Protein AF-A0AAW0INW7-F1 (afdb_monomer)

Nearest PDB structures (foldseek):
  4qtu-assembly1_B  TM=6.406E-01  e=1.603E-03  Saccharomyces cerevisiae S288C
  4qtt-assembly1_B  TM=6.776E-01  e=4.959E-03  Saccharomyces cerevisiae S288C
  1xdz-assembly1_A  TM=7.260E-01  e=9.219E-02  Bacillus subtilis
  6hd7-assembly1_u  TM=4.989E-01  e=6.762E-01  Saccharomyces cerevisiae
  4zgy-assembly1_B  TM=4.383E-01  e=5.300E+00  Homo sapiens

pLDDT: mean 73.09, std 9.66, range [51.53, 89.81]

Mean predicted aligned error: 8.45 Å

Structure (mmCIF, N/CA/C/O backbone):
data_AF-A0AAW0INW7-F1
#
_entry.id   AF-A0AAW0INW7-F1
#
loop_
_atom_site.group_PDB
_atom_site.id
_atom_site.type_symbol
_atom_site.label_atom_id
_atom_site.label_alt_id
_atom_site.label_comp_id
_atom_site.label_asym_id
_atom_site.label_entity_id
_atom_site.label_seq_id
_atom_site.pdbx_PDB_ins_code
_atom_site.Cartn_x
_atom_site.Cartn_y
_atom_site.Cartn_z
_atom_site.occupancy
_atom_site.B_iso_or_equiv
_atom_site.auth_seq_id
_atom_site.auth_comp_id
_atom_site.auth_asym_id
_atom_site.auth_atom_id
_atom_site.pdbx_PDB_model_num
ATOM 1 N N . MET A 1 1 ? -19.286 -3.786 -6.428 1.00 52.44 1 MET A N 1
ATOM 2 C CA . MET A 1 1 ? -19.525 -2.361 -6.742 1.00 52.44 1 MET A CA 1
ATOM 3 C C . MET A 1 1 ? -18.168 -1.686 -6.817 1.00 52.44 1 MET A C 1
ATOM 5 O O . MET A 1 1 ? -17.381 -1.907 -5.909 1.00 52.44 1 MET A O 1
ATOM 9 N N . ILE A 1 2 ? -17.860 -0.966 -7.895 1.00 56.78 2 ILE A N 1
ATOM 10 C CA . ILE A 1 2 ? -16.577 -0.262 -8.060 1.00 56.78 2 ILE A CA 1
ATOM 11 C C . ILE A 1 2 ? -16.863 1.229 -7.879 1.00 56.78 2 ILE A C 1
ATOM 13 O O . ILE A 1 2 ? -17.708 1.770 -8.589 1.00 56.78 2 ILE A O 1
ATOM 17 N N . ILE A 1 3 ? -16.209 1.865 -6.905 1.00 64.25 3 ILE A N 1
ATOM 18 C CA . ILE A 1 3 ? -16.367 3.292 -6.597 1.00 64.25 3 ILE A CA 1
ATOM 19 C C . ILE A 1 3 ? -15.067 3.994 -6.978 1.00 64.25 3 ILE A C 1
ATOM 21 O O . ILE A 1 3 ? -14.007 3.661 -6.454 1.00 64.25 3 ILE A O 1
ATOM 25 N N . PHE A 1 4 ? -15.146 4.964 -7.884 1.00 64.56 4 PHE A N 1
ATOM 26 C CA . PHE A 1 4 ? -13.997 5.779 -8.266 1.00 64.56 4 PHE A CA 1
ATOM 27 C C . PHE A 1 4 ? -13.893 6.985 -7.330 1.00 64.56 4 PHE A C 1
ATOM 29 O O . PHE A 1 4 ? -14.856 7.732 -7.164 1.00 64.56 4 PHE A O 1
ATOM 36 N N . GLY A 1 5 ? -12.726 7.1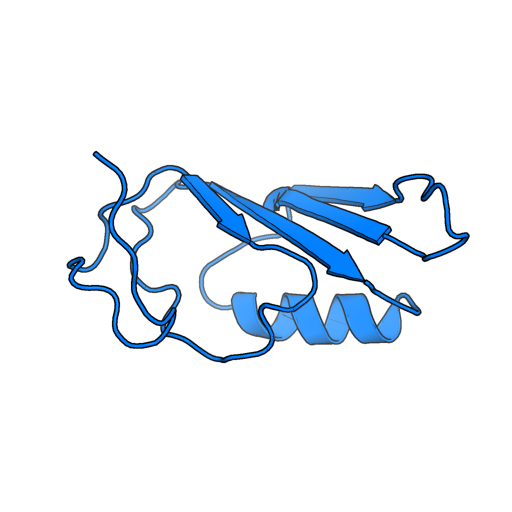85 -6.723 1.00 66.88 5 GLY A N 1
ATOM 37 C CA . GLY A 1 5 ? -12.481 8.279 -5.787 1.00 66.88 5 GLY A CA 1
ATOM 38 C C . GLY A 1 5 ? -11.007 8.659 -5.742 1.00 66.88 5 GLY A C 1
ATOM 39 O O . GLY A 1 5 ? -10.139 7.864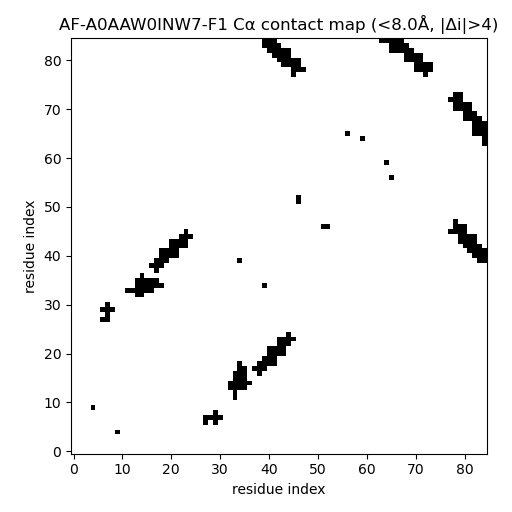 -6.096 1.00 66.88 5 GLY A O 1
ATOM 40 N N . LYS A 1 6 ? -10.717 9.892 -5.318 1.00 65.75 6 LYS A N 1
ATOM 41 C CA . LYS A 1 6 ? -9.338 10.310 -5.033 1.00 65.75 6 LYS A CA 1
ATOM 42 C C . LYS A 1 6 ? -8.916 9.701 -3.699 1.00 65.75 6 LYS A C 1
ATOM 44 O O . LYS A 1 6 ? -9.701 9.755 -2.757 1.00 65.75 6 LYS A O 1
ATOM 49 N N . ALA A 1 7 ? -7.687 9.192 -3.602 1.00 64.31 7 ALA A N 1
ATOM 50 C CA . ALA A 1 7 ? -7.185 8.529 -2.394 1.00 64.31 7 ALA A CA 1
ATOM 51 C C . ALA A 1 7 ? -7.360 9.391 -1.124 1.00 64.31 7 ALA A C 1
ATOM 53 O O . ALA A 1 7 ? -7.783 8.900 -0.089 1.00 64.31 7 ALA A O 1
ATOM 54 N N . HIS A 1 8 ? -7.173 10.714 -1.219 1.00 65.94 8 HIS A N 1
ATOM 55 C CA . HIS A 1 8 ? -7.327 11.653 -0.092 1.00 65.94 8 HIS A CA 1
ATOM 56 C C . HIS A 1 8 ? -8.775 12.072 0.224 1.00 65.94 8 HIS A C 1
ATOM 58 O O . HIS A 1 8 ? -8.994 12.902 1.104 1.00 65.94 8 HIS A O 1
ATOM 64 N N . ARG A 1 9 ? -9.766 11.571 -0.520 1.00 67.44 9 ARG A N 1
ATOM 65 C CA . ARG A 1 9 ? -11.196 11.901 -0.380 1.00 67.44 9 ARG A CA 1
ATOM 66 C C . ARG A 1 9 ? -12.059 10.665 -0.604 1.00 67.44 9 ARG A C 1
ATOM 68 O O . ARG A 1 9 ? -13.042 10.704 -1.345 1.00 67.44 9 ARG A O 1
ATOM 75 N N . GLN A 1 10 ? -11.663 9.552 -0.005 1.00 69.88 10 GLN A N 1
ATOM 76 C CA . GLN A 1 10 ? -12.494 8.365 -0.039 1.00 69.88 10 GLN A CA 1
ATOM 77 C C . GLN A 1 10 ? -13.676 8.524 0.935 1.00 69.88 10 GLN A C 1
ATOM 79 O O . GLN A 1 10 ? -13.481 9.020 2.042 1.00 69.88 10 GLN A O 1
ATOM 84 N N . PRO A 1 11 ? -14.905 8.149 0.536 1.00 72.19 11 PRO A N 1
ATOM 85 C 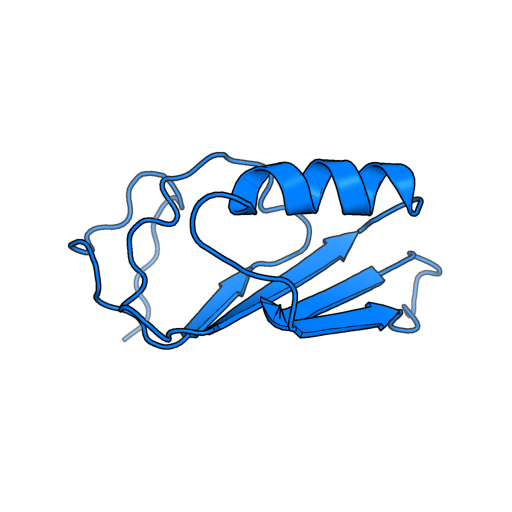CA . PRO A 1 11 ? -16.103 8.291 1.360 1.00 72.19 11 PRO A CA 1
ATOM 86 C C . PRO A 1 11 ? -16.244 7.113 2.339 1.00 72.19 11 PRO A C 1
ATOM 88 O O . PRO A 1 11 ? -17.313 6.513 2.435 1.00 72.19 11 PRO A O 1
ATOM 91 N N . PHE A 1 12 ? -15.153 6.730 2.998 1.00 73.81 12 PHE A N 1
ATOM 92 C CA . PHE A 1 12 ? -15.129 5.636 3.963 1.00 73.81 12 PHE A CA 1
ATOM 93 C C . PHE A 1 12 ? -14.778 6.192 5.340 1.00 73.81 12 PHE A C 1
ATOM 95 O O . PHE A 1 12 ? -13.887 7.034 5.454 1.00 73.81 12 PHE A O 1
ATOM 102 N N . ASP A 1 13 ? -15.494 5.723 6.357 1.00 70.88 13 ASP A N 1
ATOM 103 C CA . ASP A 1 13 ? -15.189 6.016 7.757 1.00 70.88 13 ASP A CA 1
ATOM 104 C C . ASP A 1 13 ? -13.896 5.303 8.193 1.00 70.88 13 ASP A C 1
ATOM 106 O O . ASP A 1 13 ? -13.404 4.408 7.506 1.00 70.88 13 ASP A O 1
ATOM 110 N N . ASP A 1 14 ? -13.335 5.667 9.345 1.00 72.38 14 ASP A N 1
ATOM 111 C CA . ASP A 1 14 ? -12.159 4.980 9.891 1.00 72.38 14 ASP A CA 1
ATOM 112 C C . ASP A 1 14 ? -12.471 3.501 10.222 1.00 72.38 14 ASP A C 1
ATOM 114 O O . ASP A 1 14 ? -13.599 3.146 10.570 1.00 72.38 14 ASP A O 1
ATOM 118 N N . ASN A 1 15 ? -11.456 2.627 10.193 1.00 72.31 15 ASN A N 1
ATOM 119 C CA . ASN A 1 15 ? -11.570 1.198 10.548 1.00 72.31 15 ASN A CA 1
ATOM 120 C C . ASN A 1 15 ? -12.556 0.360 9.702 1.00 72.31 15 ASN A C 1
ATOM 122 O O . ASN A 1 15 ? -13.287 -0.484 10.229 1.00 72.31 15 ASN A O 1
ATOM 126 N N . VAL A 1 16 ? -12.585 0.544 8.385 1.00 73.75 16 VAL A N 1
ATOM 127 C CA . VAL A 1 16 ? -13.512 -0.182 7.499 1.00 73.75 16 VAL A CA 1
ATOM 128 C C . VAL A 1 16 ? -12.857 -1.393 6.843 1.00 73.75 16 VAL A C 1
ATOM 130 O O . VAL A 1 16 ? -13.492 -2.447 6.741 1.00 73.75 16 VAL A O 1
ATOM 133 N N . PHE A 1 17 ? -11.598 -1.280 6.428 1.00 77.19 17 PHE A N 1
ATOM 134 C CA . PHE A 1 17 ? -10.940 -2.298 5.620 1.00 77.19 17 PHE A CA 1
ATOM 135 C C . PHE A 1 17 ? -10.050 -3.221 6.447 1.00 77.19 17 PHE A C 1
ATOM 137 O O . PHE A 1 17 ? -9.289 -2.797 7.317 1.00 77.19 17 PHE A O 1
ATOM 144 N N . ASP A 1 18 ? -10.150 -4.508 6.128 1.00 75.38 18 ASP A N 1
ATOM 145 C CA . ASP A 1 18 ? -9.230 -5.548 6.583 1.00 75.38 18 ASP A CA 1
ATOM 146 C C . ASP A 1 18 ? -7.992 -5.632 5.663 1.00 75.38 18 ASP A C 1
ATOM 148 O O . ASP A 1 18 ? -6.926 -6.057 6.102 1.00 75.38 18 ASP A O 1
ATOM 152 N N . PHE A 1 19 ? -8.122 -5.184 4.402 1.00 76.06 19 PHE A N 1
ATOM 153 C CA . PHE A 1 19 ? -7.074 -5.205 3.377 1.00 76.06 19 PHE A CA 1
ATOM 154 C C . PHE A 1 19 ? -7.125 -3.961 2.478 1.00 76.06 19 PHE A C 1
ATOM 156 O O . PHE A 1 19 ? -8.199 -3.608 1.990 1.00 76.06 19 PHE A O 1
ATOM 163 N N . GLU A 1 20 ? -5.969 -3.365 2.175 1.00 75.75 20 GLU A N 1
ATOM 164 C CA . GLU A 1 20 ? -5.824 -2.328 1.138 1.00 75.75 20 GLU A CA 1
ATOM 165 C C . GLU A 1 20 ? -4.665 -2.674 0.200 1.00 75.75 20 GLU A C 1
ATOM 167 O O . GLU A 1 20 ? -3.620 -3.163 0.638 1.00 75.75 20 GLU A O 1
ATOM 172 N N . PHE A 1 21 ? -4.855 -2.403 -1.093 1.00 74.62 21 PHE A N 1
ATOM 173 C CA . PHE A 1 21 ? -3.850 -2.604 -2.131 1.00 74.62 21 PHE A CA 1
ATOM 174 C C . PHE A 1 21 ? -3.454 -1.259 -2.722 1.00 74.62 21 PHE A C 1
ATOM 176 O O . PHE A 1 21 ? -4.290 -0.551 -3.283 1.00 74.62 21 PHE A O 1
ATOM 183 N N . SER A 1 22 ? -2.170 -0.934 -2.631 1.00 71.88 22 SER A N 1
ATOM 184 C CA . SER A 1 22 ? -1.625 0.320 -3.134 1.00 71.88 22 SER A CA 1
ATOM 185 C C . SER A 1 22 ? -0.587 0.065 -4.222 1.00 71.88 22 SER A C 1
ATOM 187 O O . SER A 1 22 ? 0.298 -0.773 -4.058 1.00 71.88 22 SER A O 1
ATOM 189 N N . GLY A 1 23 ? -0.734 0.751 -5.356 1.00 67.50 23 GLY A N 1
ATOM 190 C CA . GLY A 1 23 ? 0.153 0.630 -6.515 1.00 67.50 23 GLY A CA 1
ATOM 191 C C . GLY A 1 23 ? 1.269 1.676 -6.533 1.00 67.50 23 GLY A C 1
ATOM 192 O O . GLY A 1 23 ? 1.238 2.636 -5.778 1.00 67.50 23 GLY A O 1
ATOM 193 N N . ILE A 1 24 ? 2.210 1.517 -7.464 1.00 62.31 24 ILE A N 1
ATOM 194 C CA . ILE A 1 24 ? 3.519 2.198 -7.519 1.00 62.31 24 ILE A CA 1
ATOM 195 C C . ILE A 1 24 ? 3.477 3.737 -7.396 1.00 62.31 24 ILE A C 1
ATOM 197 O O . ILE A 1 24 ? 4.417 4.316 -6.856 1.00 62.31 24 ILE A O 1
ATOM 201 N N . ASP A 1 25 ? 2.394 4.390 -7.829 1.00 59.97 25 ASP A N 1
ATOM 202 C CA . ASP A 1 25 ? 2.242 5.856 -7.842 1.00 59.97 25 ASP A CA 1
ATOM 203 C C . ASP A 1 25 ? 1.413 6.426 -6.672 1.00 59.97 25 ASP A C 1
ATOM 205 O O . ASP A 1 25 ? 0.951 7.568 -6.715 1.00 59.97 25 ASP A O 1
ATOM 209 N N . CYS A 1 26 ? 1.214 5.672 -5.589 1.00 57.81 26 CYS A N 1
ATOM 210 C CA . CYS A 1 26 ? 0.499 6.143 -4.399 1.00 57.81 26 CYS A CA 1
ATOM 211 C C . CYS A 1 26 ? 1.346 7.088 -3.517 1.00 57.81 26 CYS A C 1
ATOM 213 O O . CYS A 1 26 ? 1.522 6.884 -2.319 1.00 57.81 26 CYS A O 1
ATOM 215 N N . GLN A 1 27 ? 1.897 8.149 -4.108 1.00 52.88 27 GLN A N 1
ATOM 216 C CA . GLN A 1 27 ? 2.736 9.122 -3.400 1.00 52.88 27 GLN A CA 1
ATOM 217 C C . GLN A 1 27 ? 1.925 10.150 -2.592 1.00 52.88 27 GLN A C 1
ATOM 219 O O . GLN A 1 27 ? 2.475 10.859 -1.744 1.00 52.88 27 GLN A O 1
ATOM 224 N N . ASP A 1 28 ? 0.615 10.238 -2.830 1.00 51.59 28 ASP A N 1
ATOM 225 C CA . ASP A 1 28 ? -0.240 11.155 -2.091 1.00 51.59 28 ASP A CA 1
ATOM 226 C C . ASP A 1 28 ? -0.441 10.651 -0.661 1.00 51.59 28 ASP A C 1
ATOM 228 O O . ASP A 1 28 ? -0.939 9.550 -0.434 1.00 51.59 28 ASP A O 1
ATOM 232 N N . ARG A 1 29 ? -0.071 11.503 0.305 1.00 51.53 29 ARG A N 1
ATOM 233 C CA . ARG A 1 29 ? -0.306 11.363 1.754 1.00 51.53 29 ARG A CA 1
ATOM 234 C C . ARG A 1 29 ? -1.800 11.410 2.086 1.00 51.53 29 ARG A C 1
ATOM 236 O O . ARG A 1 29 ? -2.260 12.266 2.841 1.00 51.53 29 ARG A O 1
ATOM 243 N N . SER A 1 30 ? -2.590 10.552 1.471 1.00 51.75 30 SER A N 1
ATOM 244 C CA . SER A 1 30 ? -3.971 10.371 1.853 1.00 51.75 30 SER A CA 1
ATOM 245 C C . SER A 1 30 ? -4.011 9.550 3.121 1.00 51.75 30 SER A C 1
ATOM 247 O O . SER A 1 30 ? -3.450 8.464 3.158 1.00 51.75 30 SER A O 1
ATOM 249 N N . ASN A 1 31 ? -4.671 10.101 4.132 1.00 54.59 31 ASN A N 1
ATOM 250 C CA . ASN A 1 31 ? -5.126 9.449 5.350 1.00 54.59 31 ASN A CA 1
ATOM 251 C C . ASN A 1 31 ? -5.414 7.949 5.145 1.00 54.59 31 ASN A C 1
ATOM 253 O O . ASN A 1 31 ? -6.546 7.579 4.848 1.00 54.59 31 ASN A O 1
ATOM 257 N N . TRP A 1 32 ? -4.414 7.087 5.353 1.00 59.62 32 TRP A N 1
ATOM 258 C CA . TRP A 1 32 ? -4.545 5.622 5.359 1.00 59.62 32 TRP A CA 1
ATOM 259 C C . TRP A 1 32 ? -5.281 5.137 6.627 1.00 59.62 32 TRP A C 1
ATOM 261 O O . TRP A 1 32 ? -4.974 4.093 7.189 1.00 59.62 32 TRP A O 1
ATOM 271 N N . LEU A 1 33 ? -6.212 5.946 7.142 1.00 57.44 33 LEU A N 1
ATOM 272 C CA . LEU A 1 33 ? -6.873 5.807 8.445 1.00 57.44 33 LEU A CA 1
ATOM 273 C C . LEU A 1 33 ? -8.045 4.816 8.415 1.00 57.44 33 LEU A C 1
ATOM 275 O O . LEU A 1 33 ? -8.749 4.617 9.401 1.00 57.44 33 LEU A O 1
ATOM 279 N N . THR A 1 34 ? -8.245 4.143 7.289 1.00 63.62 34 THR A N 1
ATOM 280 C CA . THR A 1 34 ? -9.409 3.294 7.058 1.00 63.62 34 THR A CA 1
ATOM 281 C C . THR A 1 34 ? -9.198 1.838 7.484 1.00 63.62 34 THR A C 1
ATOM 283 O O . THR A 1 34 ? -10.054 0.999 7.210 1.00 63.62 34 THR A O 1
ATOM 286 N N . PHE A 1 35 ? -8.092 1.507 8.152 1.00 68.00 35 PHE A N 1
ATOM 287 C CA . PHE A 1 35 ? -7.788 0.137 8.567 1.00 68.00 35 PHE A CA 1
ATOM 288 C C . PHE A 1 35 ? -8.342 -0.205 9.932 1.00 68.00 35 PHE A C 1
ATOM 290 O O . PHE A 1 35 ? -8.174 0.553 10.881 1.00 68.00 35 PHE A O 1
ATOM 297 N N . LYS A 1 36 ? -8.949 -1.386 10.049 1.00 75.88 36 LYS A N 1
ATOM 298 C CA . LYS A 1 36 ? -9.261 -1.959 11.360 1.00 75.88 36 LYS A CA 1
ATOM 299 C C . LYS A 1 36 ? -7.974 -2.322 12.106 1.00 75.88 36 LYS A C 1
ATOM 301 O O . LYS A 1 36 ? -6.981 -2.684 11.468 1.00 75.88 36 LYS A O 1
ATOM 306 N N . PRO A 1 37 ? -7.996 -2.350 13.450 1.00 74.19 37 PRO A N 1
ATOM 307 C CA . PRO A 1 37 ? -6.923 -2.964 14.222 1.00 74.19 37 PRO A CA 1
ATOM 308 C C . PRO A 1 37 ? -6.700 -4.416 13.766 1.00 74.19 37 PRO A C 1
ATOM 310 O O . PRO A 1 37 ? -7.609 -5.240 13.860 1.00 74.19 37 PRO A O 1
ATOM 313 N N . GLY A 1 38 ? -5.499 -4.721 13.266 1.00 78.81 38 GLY A N 1
ATOM 314 C CA . GLY A 1 38 ? -5.144 -6.045 12.734 1.00 78.81 38 GLY A CA 1
ATOM 315 C C . GLY A 1 38 ? -5.384 -6.246 11.232 1.00 78.81 38 GLY A C 1
ATOM 316 O O . GLY A 1 38 ? -5.223 -7.368 10.756 1.00 78.81 38 GLY A O 1
ATOM 317 N N . GLY A 1 39 ? -5.761 -5.198 10.493 1.00 82.19 39 GLY A N 1
ATOM 318 C CA . GLY A 1 39 ? -5.768 -5.222 9.029 1.00 82.19 39 GLY A CA 1
ATOM 319 C C . GLY A 1 39 ? -4.356 -5.280 8.432 1.00 82.19 39 GLY A C 1
ATOM 320 O O . GLY A 1 39 ? -3.377 -4.984 9.114 1.00 82.19 39 GLY A O 1
ATOM 321 N N . PHE A 1 40 ? -4.268 -5.654 7.154 1.00 82.69 40 PHE A N 1
ATOM 322 C CA . PHE A 1 40 ? -3.008 -5.804 6.421 1.00 82.69 40 PHE A CA 1
ATOM 323 C C . PHE A 1 40 ? -2.937 -4.850 5.231 1.00 82.69 40 PHE A C 1
ATOM 325 O O . PHE A 1 40 ? -3.851 -4.798 4.402 1.00 82.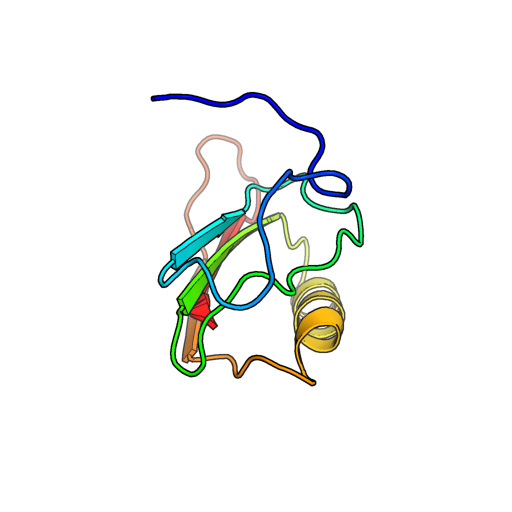69 40 PHE A O 1
ATOM 332 N N . LEU A 1 41 ? -1.814 -4.156 5.094 1.00 81.62 41 LEU A N 1
ATOM 333 C CA . LEU A 1 41 ? -1.538 -3.270 3.973 1.00 81.62 41 LEU A CA 1
ATOM 334 C C . LEU A 1 41 ? -0.601 -3.957 2.976 1.00 81.62 41 LEU A C 1
ATOM 336 O O . LEU A 1 41 ? 0.511 -4.361 3.320 1.00 81.62 41 LEU A O 1
ATOM 340 N N . PHE A 1 42 ? -1.036 -4.036 1.718 1.00 82.88 42 PHE A N 1
ATOM 341 C CA . PHE A 1 42 ? -0.243 -4.546 0.605 1.00 82.88 42 PHE A CA 1
ATOM 342 C C . PHE A 1 42 ? 0.166 -3.392 -0.306 1.00 82.88 42 PHE A C 1
ATOM 344 O O . PHE A 1 42 ? -0.669 -2.774 -0.968 1.00 82.88 42 PHE A O 1
ATOM 351 N N . VAL A 1 43 ? 1.465 -3.118 -0.376 1.00 81.75 43 VAL A N 1
ATOM 352 C CA . VAL A 1 43 ? 2.016 -2.061 -1.229 1.00 81.75 43 VAL A CA 1
ATOM 353 C C . VAL A 1 43 ? 2.898 -2.670 -2.302 1.00 81.75 43 VAL A C 1
ATOM 355 O O . VAL A 1 43 ? 3.822 -3.422 -2.003 1.00 81.75 43 VAL A O 1
ATOM 358 N N . LEU A 1 44 ? 2.644 -2.291 -3.549 1.00 80.00 44 LEU A N 1
ATOM 359 C CA . LEU A 1 44 ? 3.577 -2.447 -4.649 1.00 80.00 44 LEU A CA 1
ATOM 360 C C . LEU A 1 44 ? 4.260 -1.100 -4.888 1.00 80.00 44 LEU A C 1
ATOM 362 O O . LEU A 1 44 ? 3.613 -0.157 -5.333 1.00 80.00 44 LEU A O 1
ATOM 366 N N . ALA A 1 45 ? 5.549 -0.999 -4.586 1.00 76.75 45 ALA A N 1
ATOM 367 C CA . ALA A 1 45 ? 6.310 0.240 -4.699 1.00 76.75 45 ALA A CA 1
ATOM 368 C C . ALA A 1 45 ? 7.468 0.082 -5.688 1.00 76.75 45 ALA A C 1
ATOM 370 O O . ALA A 1 45 ? 8.115 -0.963 -5.739 1.00 76.75 45 ALA A O 1
ATOM 371 N N . ASN A 1 46 ? 7.762 1.140 -6.446 1.00 75.69 46 ASN A N 1
ATOM 372 C CA . ASN A 1 46 ? 9.023 1.248 -7.177 1.00 75.69 46 ASN A CA 1
ATOM 373 C C . ASN A 1 46 ? 10.055 1.876 -6.239 1.00 75.69 46 ASN A C 1
ATOM 375 O O . ASN A 1 46 ? 10.057 3.088 -6.000 1.00 75.69 46 ASN A O 1
ATOM 379 N N . THR A 1 47 ? 10.901 1.036 -5.656 1.00 67.38 47 THR A N 1
ATOM 380 C CA . THR A 1 47 ? 11.946 1.482 -4.738 1.00 67.38 47 THR A CA 1
ATOM 381 C C . THR A 1 47 ? 13.282 1.310 -5.430 1.00 67.38 47 THR A C 1
ATOM 383 O O . THR A 1 47 ? 13.821 0.212 -5.443 1.00 67.38 47 THR A O 1
ATOM 386 N N . LYS A 1 48 ? 13.820 2.410 -5.962 1.00 66.31 48 LYS A N 1
ATOM 387 C CA . LYS A 1 48 ? 15.147 2.448 -6.602 1.00 66.31 48 LYS A CA 1
ATOM 388 C C . LYS A 1 48 ? 16.297 1.961 -5.708 1.00 66.31 48 LYS A C 1
ATOM 390 O O . LYS A 1 48 ? 17.383 1.719 -6.213 1.00 66.31 48 LYS A O 1
ATOM 395 N N . ASP A 1 49 ? 16.106 1.970 -4.387 1.00 66.31 49 ASP A N 1
ATOM 396 C CA . ASP A 1 49 ? 17.087 1.527 -3.399 1.00 66.31 49 ASP A CA 1
ATOM 397 C C . ASP A 1 49 ? 16.449 1.252 -2.018 1.00 66.31 49 ASP A C 1
ATOM 399 O O . ASP A 1 49 ? 15.300 1.609 -1.726 1.00 66.31 49 ASP A O 1
ATOM 403 N N . LEU A 1 50 ? 17.226 0.622 -1.126 1.00 68.00 50 LEU A N 1
ATOM 404 C CA . LEU A 1 50 ? 16.832 0.364 0.267 1.00 68.00 50 LEU A CA 1
ATOM 405 C C . LEU A 1 50 ? 16.557 1.659 1.050 1.00 68.00 50 LEU A C 1
ATOM 407 O O . LEU A 1 50 ? 15.746 1.659 1.975 1.00 68.00 50 LEU A O 1
ATOM 411 N N . TYR A 1 51 ? 17.216 2.766 0.699 1.00 63.75 51 TYR A N 1
ATOM 412 C CA . TYR A 1 51 ? 17.025 4.056 1.365 1.00 63.75 51 TYR A CA 1
ATOM 413 C C . TYR A 1 51 ? 15.621 4.626 1.116 1.00 63.75 51 TYR A C 1
ATOM 415 O O . TYR A 1 51 ? 14.961 5.095 2.053 1.00 63.75 51 TYR A O 1
ATOM 423 N N . ASN A 1 52 ? 15.135 4.527 -0.123 1.00 73.06 52 ASN A N 1
ATOM 424 C CA . ASN A 1 52 ? 13.768 4.867 -0.492 1.00 73.06 52 ASN A CA 1
ATOM 425 C C . ASN A 1 52 ? 12.766 3.969 0.252 1.00 73.06 52 ASN A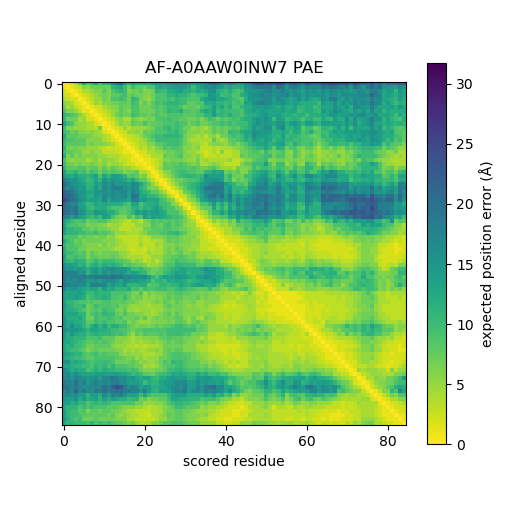 C 1
ATOM 427 O O . ASN A 1 52 ? 11.815 4.476 0.844 1.00 73.06 52 ASN A O 1
ATOM 431 N N . LEU A 1 53 ? 13.045 2.664 0.361 1.00 76.69 53 LEU A N 1
ATOM 432 C CA . LEU A 1 53 ? 12.211 1.740 1.135 1.00 76.69 53 LEU A CA 1
ATOM 433 C C . LEU A 1 53 ? 12.105 2.142 2.616 1.00 76.69 53 LEU A C 1
ATOM 435 O O . LEU A 1 53 ? 11.002 2.259 3.140 1.00 76.69 53 LEU A O 1
ATOM 439 N N . TYR A 1 54 ? 13.220 2.396 3.306 1.00 79.25 54 TYR A N 1
ATOM 440 C CA . TYR A 1 54 ? 13.175 2.808 4.717 1.00 79.25 54 TYR A CA 1
ATOM 441 C C . TYR A 1 54 ? 12.435 4.131 4.919 1.00 79.25 54 TYR A C 1
ATOM 443 O O . TYR A 1 54 ? 11.721 4.304 5.908 1.00 79.25 54 TYR A O 1
ATOM 451 N N . SER A 1 55 ? 12.606 5.070 3.991 1.00 78.25 55 SER A N 1
ATOM 452 C CA . SER A 1 55 ? 11.905 6.354 4.022 1.00 78.25 55 SER A CA 1
ATOM 453 C C . SER A 1 55 ? 10.402 6.180 3.803 1.00 78.25 55 SER A C 1
ATOM 455 O O . SER A 1 55 ? 9.615 6.826 4.491 1.00 78.25 55 SER A O 1
ATOM 457 N N . PHE A 1 56 ? 10.008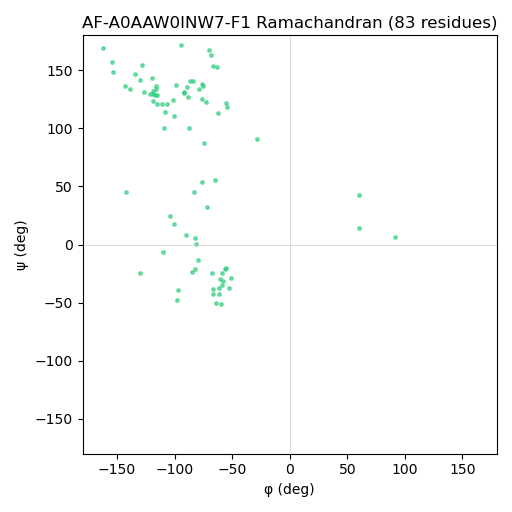 5.265 2.917 1.00 78.69 56 PHE A N 1
ATOM 458 C CA . PHE A 1 56 ? 8.619 4.878 2.700 1.00 78.69 56 PHE A CA 1
ATOM 459 C C . PHE A 1 56 ? 8.012 4.226 3.949 1.00 78.69 56 PHE A C 1
ATOM 461 O O . PHE A 1 56 ? 6.986 4.686 4.438 1.00 78.69 56 PHE A O 1
ATOM 468 N N . LEU A 1 57 ? 8.682 3.231 4.541 1.00 80.19 57 LEU A N 1
ATOM 469 C CA . LEU A 1 57 ? 8.210 2.553 5.758 1.00 80.19 57 LEU A CA 1
ATOM 470 C C . LEU A 1 57 ? 8.023 3.525 6.931 1.00 80.19 57 LEU A C 1
ATOM 472 O O . LEU A 1 57 ? 7.070 3.403 7.698 1.00 80.19 57 LEU A O 1
ATOM 476 N N . LYS A 1 58 ? 8.879 4.551 7.039 1.00 82.12 58 LYS A N 1
ATOM 477 C CA . LYS A 1 58 ? 8.735 5.605 8.055 1.00 82.12 58 LYS A CA 1
ATOM 478 C C . LYS A 1 58 ? 7.407 6.356 7.984 1.00 82.12 58 LYS A C 1
ATOM 480 O O . LYS A 1 58 ? 6.991 6.881 9.013 1.00 82.12 58 LYS A O 1
ATOM 485 N N . LEU A 1 59 ? 6.742 6.394 6.828 1.00 76.75 59 LEU A N 1
ATOM 486 C CA . LEU A 1 59 ? 5.411 6.993 6.696 1.00 76.75 59 LEU A CA 1
ATOM 487 C C . LEU A 1 59 ? 4.338 6.190 7.449 1.00 76.75 59 LEU A C 1
ATOM 489 O O . LEU A 1 59 ? 3.339 6.770 7.863 1.00 76.75 59 LEU A O 1
ATOM 493 N N . PHE A 1 60 ? 4.571 4.893 7.677 1.00 77.19 60 PHE A N 1
ATOM 494 C CA . PHE A 1 60 ? 3.608 3.961 8.272 1.00 77.19 60 PHE A CA 1
ATOM 495 C C . PHE A 1 60 ? 3.976 3.503 9.692 1.00 77.19 60 PHE A C 1
ATOM 497 O O . PHE A 1 60 ? 3.159 2.874 10.360 1.00 77.19 60 PHE A O 1
ATOM 504 N N . ASN A 1 61 ? 5.165 3.861 10.194 1.00 73.88 61 ASN A N 1
ATOM 505 C CA . ASN A 1 61 ? 5.713 3.391 11.477 1.00 73.88 61 ASN A CA 1
ATOM 506 C C . ASN A 1 61 ? 4.825 3.628 12.716 1.00 73.88 61 ASN A C 1
ATOM 508 O O . ASN A 1 61 ? 5.057 2.998 13.745 1.00 73.88 61 ASN A O 1
ATOM 512 N N . SER A 1 62 ? 3.867 4.559 12.675 1.00 73.69 62 SER A N 1
ATOM 513 C CA . SER A 1 62 ? 2.969 4.827 13.808 1.00 73.69 62 SER A CA 1
ATOM 514 C C . SER A 1 62 ? 1.788 3.860 13.899 1.00 73.69 62 SER A C 1
ATOM 516 O O . SER A 1 62 ? 1.190 3.757 14.966 1.00 73.69 62 SER A O 1
ATOM 518 N N . SER A 1 63 ? 1.434 3.193 12.795 1.00 75.19 63 SER A N 1
ATOM 519 C CA . SER A 1 63 ? 0.184 2.425 12.670 1.00 75.19 63 SER A CA 1
ATOM 520 C C . SER A 1 63 ? 0.392 1.004 12.144 1.00 75.19 63 SER A C 1
ATOM 522 O O . SER A 1 63 ? -0.411 0.129 12.449 1.00 75.19 63 SER A O 1
ATOM 524 N N . PHE A 1 64 ? 1.481 0.755 11.412 1.00 78.62 64 PHE A N 1
ATOM 525 C CA . PHE A 1 64 ? 1.786 -0.543 10.814 1.00 78.62 64 PHE A CA 1
ATOM 526 C C . PHE A 1 64 ? 3.190 -1.011 11.170 1.00 78.62 64 PHE A C 1
ATOM 528 O O . PHE A 1 64 ? 4.095 -0.216 11.441 1.00 78.62 64 PHE A O 1
ATOM 535 N N . ARG A 1 65 ? 3.380 -2.330 11.140 1.00 86.25 65 ARG A N 1
ATOM 536 C CA . ARG A 1 65 ? 4.677 -2.970 11.344 1.00 86.25 65 ARG A CA 1
ATOM 537 C C . ARG A 1 65 ? 4.992 -3.799 10.115 1.00 86.25 65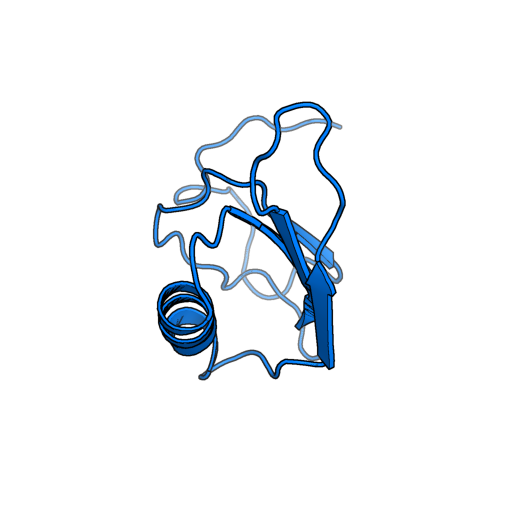 ARG A C 1
ATOM 539 O O . ARG A 1 65 ? 4.217 -4.666 9.756 1.00 86.25 65 ARG A O 1
ATOM 546 N N . LEU A 1 66 ? 6.184 -3.622 9.550 1.00 87.12 66 LEU A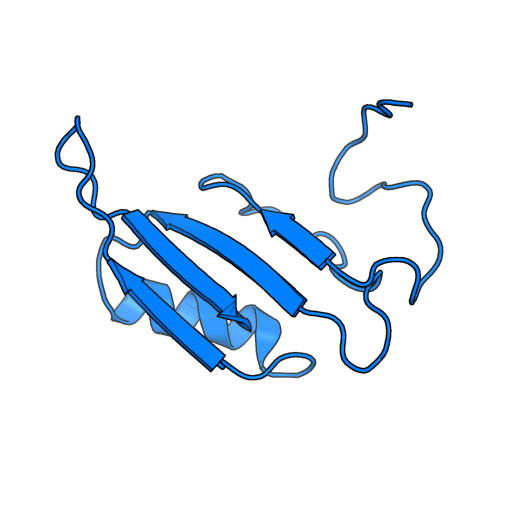 N 1
ATOM 547 C CA . LEU A 1 66 ? 6.639 -4.460 8.445 1.00 87.12 66 LEU A CA 1
ATOM 548 C C . LEU A 1 66 ? 6.591 -5.953 8.810 1.00 87.12 66 LEU A C 1
ATOM 550 O O . LEU A 1 66 ? 7.252 -6.387 9.759 1.00 87.12 66 LEU A O 1
ATOM 554 N N . ILE A 1 67 ? 5.836 -6.717 8.021 1.00 89.81 67 ILE A N 1
ATOM 555 C CA . ILE A 1 67 ? 5.711 -8.173 8.125 1.00 89.81 67 ILE A CA 1
ATOM 556 C C . ILE A 1 67 ? 6.636 -8.841 7.111 1.00 89.81 67 ILE A C 1
ATOM 558 O O . ILE A 1 67 ? 7.370 -9.762 7.462 1.00 89.81 67 ILE A O 1
ATOM 562 N N . SER A 1 68 ? 6.614 -8.375 5.861 1.00 89.56 68 SER A N 1
ATOM 563 C CA . SER A 1 68 ? 7.431 -8.936 4.787 1.00 89.56 68 SER A CA 1
ATOM 564 C C . SER A 1 68 ? 7.716 -7.905 3.702 1.00 89.56 68 SER A C 1
ATOM 566 O O . SER A 1 68 ? 6.893 -7.031 3.429 1.00 89.56 68 SER A O 1
ATOM 568 N N . SER A 1 69 ? 8.876 -8.016 3.061 1.00 87.81 69 SER A N 1
ATOM 569 C CA . SER A 1 69 ? 9.170 -7.319 1.815 1.00 87.81 69 SER A CA 1
ATOM 570 C C . SER A 1 69 ? 9.918 -8.248 0.868 1.00 87.81 69 SER A C 1
ATOM 572 O O . SER A 1 69 ? 10.864 -8.932 1.262 1.00 87.81 69 SER A O 1
ATOM 574 N N . CYS A 1 70 ? 9.492 -8.285 -0.389 1.00 86.81 70 CYS A N 1
ATOM 575 C CA . CYS A 1 70 ? 10.152 -9.052 -1.435 1.00 86.81 70 CYS A CA 1
ATOM 576 C C . CYS A 1 70 ? 10.290 -8.215 -2.702 1.00 86.81 70 CYS A C 1
ATOM 578 O O . CYS A 1 70 ? 9.475 -7.342 -2.999 1.00 86.81 70 CYS A O 1
ATOM 580 N N . GLU A 1 71 ? 11.378 -8.455 -3.418 1.00 85.25 71 GLU A N 1
ATOM 581 C CA . GLU A 1 71 ? 11.594 -7.886 -4.740 1.00 85.25 71 GLU A CA 1
ATOM 582 C C . GLU A 1 71 ? 10.890 -8.755 -5.777 1.00 85.25 71 GLU A C 1
ATOM 584 O O . GLU A 1 71 ? 10.854 -9.980 -5.641 1.00 85.25 71 GLU A O 1
ATOM 589 N N . ILE A 1 72 ? 10.284 -8.112 -6.768 1.00 83.38 72 ILE A N 1
ATOM 590 C CA . ILE A 1 72 ? 9.564 -8.767 -7.851 1.00 83.38 72 ILE A CA 1
ATOM 591 C C . ILE A 1 72 ? 10.284 -8.436 -9.148 1.00 83.38 72 ILE A C 1
ATOM 593 O O . ILE A 1 72 ? 10.488 -7.264 -9.469 1.00 83.38 72 ILE A O 1
ATOM 597 N N . ASP A 1 73 ? 10.597 -9.479 -9.911 1.00 78.75 73 ASP A N 1
ATOM 598 C CA . ASP A 1 73 ? 11.154 -9.336 -11.249 1.00 78.75 73 ASP A CA 1
ATOM 599 C C . ASP A 1 73 ? 10.143 -8.619 -12.153 1.00 78.75 73 ASP A C 1
ATOM 601 O O . ASP A 1 73 ? 9.055 -9.123 -12.451 1.00 78.75 73 ASP A O 1
ATOM 605 N N . SER A 1 74 ? 10.497 -7.408 -12.575 1.00 72.25 74 SER A N 1
ATOM 606 C CA . SER A 1 74 ? 9.715 -6.633 -13.532 1.00 72.25 74 SER A CA 1
ATOM 607 C C . SER A 1 74 ? 10.104 -6.991 -14.960 1.00 72.25 74 SER A C 1
ATOM 609 O O . SER A 1 74 ? 11.286 -7.112 -15.283 1.00 72.25 74 SER A O 1
ATOM 611 N N . VAL A 1 75 ? 9.104 -7.058 -15.842 1.00 75.06 75 VAL A N 1
ATOM 612 C CA . VAL A 1 75 ? 9.305 -7.195 -17.294 1.00 75.06 75 VAL A CA 1
ATOM 613 C C . VAL A 1 75 ? 10.149 -6.038 -17.850 1.00 75.06 75 VAL A C 1
ATOM 615 O O . VAL A 1 75 ? 10.950 -6.243 -18.758 1.00 75.06 75 VAL A O 1
ATOM 618 N N . ASP A 1 76 ? 10.043 -4.849 -17.247 1.00 76.94 76 ASP A N 1
ATOM 619 C CA . ASP A 1 76 ? 10.655 -3.613 -17.742 1.00 76.94 76 ASP A CA 1
ATOM 620 C C . ASP A 1 76 ? 11.908 -3.203 -16.945 1.00 76.94 76 ASP A C 1
ATOM 622 O O . ASP A 1 76 ? 12.263 -2.026 -16.893 1.00 76.94 76 ASP A O 1
ATOM 626 N N . SER A 1 77 ? 12.596 -4.154 -16.298 1.00 68.94 77 SER A N 1
ATOM 627 C CA . SER A 1 77 ? 13.820 -3.905 -15.498 1.00 68.94 77 SER A CA 1
ATOM 628 C C . SER A 1 77 ? 13.637 -2.934 -14.319 1.00 68.94 77 SER A C 1
ATOM 630 O O . SER A 1 77 ? 14.610 -2.418 -13.774 1.0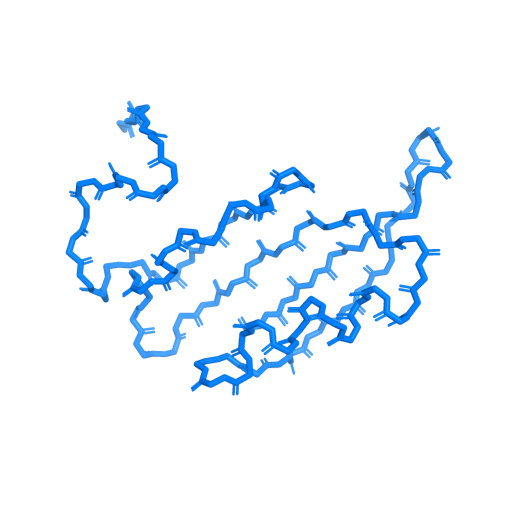0 68.94 77 SER A O 1
ATOM 632 N N . SER A 1 78 ? 12.393 -2.641 -13.938 1.00 71.56 78 SER A N 1
ATOM 633 C CA . SER A 1 78 ? 12.093 -1.789 -12.787 1.00 71.56 78 SER A CA 1
ATOM 634 C C . SER A 1 78 ? 12.254 -2.575 -11.489 1.00 71.56 78 SER A C 1
ATOM 636 O O . SER A 1 78 ? 11.717 -3.673 -11.370 1.00 71.56 78 SER A O 1
ATOM 638 N N . GLU A 1 79 ? 12.922 -1.995 -10.494 1.00 75.75 79 GLU A N 1
ATOM 639 C CA . GLU A 1 79 ? 13.017 -2.575 -9.150 1.00 75.75 79 GLU A CA 1
ATOM 640 C C . GLU A 1 79 ? 11.684 -2.396 -8.410 1.00 75.75 79 GLU A C 1
ATOM 642 O O . GLU A 1 79 ? 11.425 -1.396 -7.729 1.00 75.75 79 GLU A O 1
ATOM 647 N N . ILE A 1 80 ? 10.790 -3.363 -8.600 1.00 79.31 80 ILE A N 1
ATOM 648 C CA . ILE A 1 80 ? 9.487 -3.392 -7.946 1.00 79.31 80 ILE A CA 1
ATOM 649 C C . ILE A 1 80 ? 9.621 -4.182 -6.650 1.00 79.31 80 ILE A C 1
ATOM 651 O O . ILE A 1 80 ? 10.115 -5.307 -6.635 1.00 79.31 80 ILE A O 1
ATOM 655 N N . ARG A 1 81 ? 9.130 -3.618 -5.548 1.00 83.44 81 ARG A N 1
ATOM 656 C CA . ARG A 1 81 ? 9.010 -4.324 -4.273 1.00 83.44 81 ARG A CA 1
ATOM 657 C C . ARG A 1 81 ? 7.558 -4.464 -3.871 1.00 83.44 81 ARG A C 1
ATOM 659 O O . ARG A 1 81 ? 6.801 -3.495 -3.891 1.00 83.44 81 ARG A O 1
ATOM 666 N N . GLN A 1 82 ? 7.197 -5.667 -3.448 1.00 85.75 82 GLN A N 1
ATOM 667 C CA . GLN A 1 82 ? 5.986 -5.907 -2.684 1.00 85.75 82 GLN A CA 1
ATOM 668 C C . GLN A 1 82 ? 6.315 -5.825 -1.196 1.00 85.75 82 GLN A C 1
ATOM 670 O O . GLN A 1 82 ? 7.284 -6.414 -0.718 1.00 85.75 82 GLN A O 1
ATOM 675 N N . ILE A 1 83 ? 5.502 -5.073 -0.467 1.00 86.00 83 ILE A N 1
ATOM 676 C CA . ILE A 1 83 ? 5.640 -4.820 0.962 1.00 86.00 83 ILE A CA 1
ATOM 677 C C . ILE A 1 83 ? 4.314 -5.187 1.622 1.00 86.00 83 ILE A C 1
ATOM 679 O O . ILE A 1 83 ? 3.252 -4.768 1.160 1.00 86.00 83 ILE A O 1
ATOM 683 N N . VAL A 1 84 ? 4.390 -5.962 2.699 1.00 86.69 84 VAL A N 1
ATOM 684 C CA . VAL A 1 84 ? 3.253 -6.358 3.533 1.00 86.69 84 VAL A CA 1
ATOM 685 C C . VAL A 1 84 ? 3.489 -5.830 4.940 1.00 86.69 84 VAL A C 1
ATOM 687 O O . VAL A 1 84 ? 4.529 -6.127 5.542 1.00 86.69 84 VAL A O 1
ATOM 690 N N . MET A 1 85 ? 2.547 -5.041 5.452 1.00 85.50 85 MET A N 1
ATOM 691 C CA . MET A 1 85 ? 2.615 -4.400 6.772 1.00 85.50 85 MET A CA 1
ATOM 692 C C . MET A 1 85 ? 1.305 -4.520 7.543 1.00 85.50 85 MET A C 1
ATOM 694 O O . MET A 1 85 ? 0.270 -4.791 6.893 1.00 85.50 85 MET A O 1
#

Organism: Quercus suber (NCBI:txid58331)

Solvent-accessible surface area (backbone atoms only — not comparable to full-atom values): 5238 Å² total; per-residue (Å²): 138,90,81,90,67,55,76,74,61,55,98,65,63,70,47,70,34,61,66,50,82,44,55,66,83,68,77,69,88,33,78,80,56,34,48,32,96,88,37,42,43,40,36,37,36,69,39,94,42,71,67,53,45,56,59,53,51,61,78,40,60,91,84,45,57,84,74,47,75,47,80,44,93,43,95,80,78,46,54,33,31,43,36,35,47

Foldseek 3Di:
DDDDDDLQDDPADFQADLEDEEEAPPPDPRPPRNHHVNHKYKYKYQDPDVVSVVVVVVSCVVPDDWPDKDFDDDPVNTGIMITMD

Sequence (85 aa):
MIIFGKAHRQPFDDNVFDFEFSGIDCQDRSNWLTFKPGGFLFVLANTKDLYNLYSFLKLFNSSFRLISSCEIDSVDSSEIRQIVM

Radius of gyration: 13.41 Å; Cα contacts (8 Å, |Δi|>4): 120; chains: 1; bounding box: 37×21×32 Å

Secondary structure (DSSP, 8-state):
------GGG----TT-EEEEEE-TT--S----TTEEEEEEEEEEEE-SSHHHHHHHHTTTTTT----EEEEE--TTS--EEEEE-